Protein AF-A0A925SFW2-F1 (afdb_monomer)

Secondary structure (DSSP, 8-state):
------SSHHHHHHHHHGGG----------B--TGGGT--HHHHHHHHHHHHHHHHTTS-SEEEEEEEETTEEEEEEEEEEEETTTTEEP-TT-----GGGHHHHHHHHHHHHHHTTS--TTS-GGGT-GGGSS-EEEEE-TT---EEEEE-SS---

pLDDT: mean 86.44, std 18.37, range [34.19, 98.5]

Structure (mmCIF, N/CA/C/O backbone):
data_AF-A0A925SFW2-F1
#
_entry.id   AF-A0A925SFW2-F1
#
loop_
_atom_site.group_PDB
_atom_site.id
_atom_site.type_symbol
_atom_site.label_atom_id
_atom_site.label_alt_id
_atom_site.label_comp_id
_atom_site.label_asym_id
_atom_site.label_entity_id
_atom_site.label_seq_id
_atom_site.pdbx_PDB_ins_code
_atom_site.Cartn_x
_atom_site.Cartn_y
_atom_site.Cartn_z
_atom_site.occupancy
_atom_site.B_iso_or_equiv
_atom_site.auth_seq_id
_atom_site.auth_comp_id
_atom_site.auth_asym_id
_atom_site.auth_atom_id
_atom_site.pdbx_PDB_model_num
ATOM 1 N N . MET A 1 1 ? -32.297 -51.656 -37.183 1.00 39.34 1 MET A N 1
ATOM 2 C CA . MET A 1 1 ? -31.061 -50.858 -37.026 1.00 39.34 1 MET A CA 1
ATOM 3 C C . MET A 1 1 ? -31.464 -49.425 -36.740 1.00 39.34 1 MET A C 1
ATOM 5 O O . MET A 1 1 ? -31.943 -48.745 -37.634 1.00 39.34 1 MET A O 1
ATOM 9 N N . ALA A 1 2 ? -31.398 -49.028 -35.470 1.00 39.69 2 ALA A N 1
ATOM 10 C CA . ALA A 1 2 ? -31.843 -47.729 -34.981 1.00 39.69 2 ALA A CA 1
ATOM 11 C C . ALA A 1 2 ? -30.629 -46.814 -34.774 1.00 39.69 2 ALA A C 1
ATOM 13 O O . ALA A 1 2 ? -29.694 -47.189 -34.070 1.00 39.69 2 ALA A O 1
ATOM 14 N N . TRP A 1 3 ? -30.648 -45.622 -35.369 1.00 34.19 3 TRP A N 1
ATOM 15 C CA . TRP A 1 3 ? -29.678 -44.564 -35.096 1.00 34.19 3 TRP A CA 1
ATOM 16 C C . TRP A 1 3 ? -30.362 -43.204 -35.230 1.00 34.19 3 TRP A C 1
ATOM 18 O O . TRP A 1 3 ? -30.678 -42.791 -36.339 1.00 34.19 3 TRP A O 1
ATOM 28 N N . SER A 1 4 ? -30.631 -42.537 -34.103 1.00 46.38 4 SER A N 1
ATOM 29 C CA . SER A 1 4 ? -30.690 -41.069 -33.982 1.00 46.38 4 SER A CA 1
ATOM 30 C C . SER A 1 4 ? -31.162 -40.681 -32.577 1.00 46.38 4 SER A C 1
ATOM 32 O O . SER A 1 4 ? -32.353 -40.718 -32.291 1.00 46.38 4 SER A O 1
ATOM 34 N N . SER A 1 5 ? -30.225 -40.321 -31.695 1.00 51.91 5 SER A N 1
ATOM 35 C CA . SER A 1 5 ? -30.432 -39.365 -30.592 1.00 51.91 5 SER A CA 1
ATOM 36 C C . SER A 1 5 ? -29.157 -39.280 -29.748 1.00 51.91 5 SER A C 1
ATOM 38 O O . SER A 1 5 ? -28.948 -40.095 -28.856 1.00 51.91 5 SER A O 1
ATOM 40 N N . SER A 1 6 ? -28.279 -38.306 -30.005 1.00 52.03 6 SER A N 1
ATOM 41 C CA . SER A 1 6 ? -27.274 -37.927 -28.989 1.00 52.03 6 SER A CA 1
ATOM 42 C C . SER A 1 6 ? -26.705 -36.509 -29.100 1.00 52.03 6 SER A C 1
ATOM 44 O O . SER A 1 6 ? -25.789 -36.164 -28.361 1.00 52.03 6 SER A O 1
ATOM 46 N N . LYS A 1 7 ? -27.243 -35.626 -29.953 1.00 49.69 7 LYS A N 1
ATOM 47 C CA . LYS A 1 7 ? -26.686 -34.262 -30.083 1.00 49.69 7 LYS A CA 1
ATOM 48 C C . LYS A 1 7 ? -27.269 -33.228 -29.110 1.00 49.69 7 LYS A C 1
ATOM 50 O O . LYS A 1 7 ? -26.782 -32.106 -29.068 1.00 49.69 7 LYS A O 1
ATOM 55 N N . LYS A 1 8 ? -28.275 -33.587 -28.299 1.00 49.62 8 LYS A N 1
ATOM 56 C CA . LYS A 1 8 ? -28.928 -32.654 -27.356 1.00 49.62 8 LYS A CA 1
ATOM 57 C C . LYS A 1 8 ? -28.316 -32.649 -25.944 1.00 49.62 8 LYS A C 1
ATOM 59 O O . LYS A 1 8 ? -28.430 -31.644 -25.254 1.00 49.62 8 LYS A O 1
ATOM 64 N N . CYS A 1 9 ? -27.602 -33.704 -25.533 1.00 46.12 9 CYS A N 1
ATOM 65 C CA . CYS A 1 9 ? -27.008 -33.781 -24.187 1.00 46.12 9 CYS A CA 1
ATOM 66 C C . CYS A 1 9 ? -25.705 -32.978 -24.031 1.00 46.12 9 CYS A C 1
ATOM 68 O O . CYS A 1 9 ? -25.398 -32.521 -22.935 1.00 46.12 9 CYS A O 1
ATOM 70 N N . SER A 1 10 ? -24.952 -32.760 -25.114 1.00 46.38 10 SER A N 1
ATOM 71 C CA . SER A 1 10 ? -23.632 -32.118 -25.020 1.00 46.38 10 SER A CA 1
ATOM 72 C C . SER A 1 10 ? -23.693 -30.593 -24.849 1.00 46.38 10 SER A C 1
ATOM 74 O O . SER A 1 10 ? -22.754 -30.003 -24.326 1.00 46.38 10 SER A O 1
ATOM 76 N N . ILE A 1 11 ? -24.794 -29.949 -25.254 1.00 52.16 11 ILE A N 1
ATOM 77 C CA . ILE A 1 11 ? -24.963 -28.485 -25.160 1.00 52.16 11 ILE A CA 1
ATOM 78 C C . ILE A 1 11 ? -25.412 -28.070 -23.748 1.00 52.16 11 ILE A C 1
ATOM 80 O O . ILE A 1 11 ? -24.993 -27.032 -23.243 1.00 52.16 11 ILE A O 1
ATOM 84 N N . ILE A 1 12 ? -26.195 -28.913 -23.067 1.00 53.50 12 ILE A N 1
ATOM 85 C CA . ILE A 1 12 ? -26.674 -28.650 -21.699 1.00 53.50 12 ILE A CA 1
ATOM 86 C C . ILE A 1 12 ? -25.521 -28.744 -20.682 1.00 53.50 12 ILE A C 1
ATOM 88 O O . ILE A 1 12 ? -25.493 -27.988 -19.713 1.00 53.50 12 ILE A O 1
ATOM 92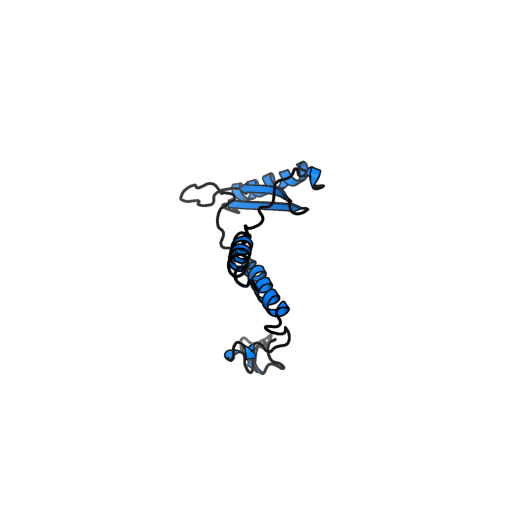 N N . LEU A 1 13 ? -24.518 -29.595 -20.935 1.00 46.53 13 LEU A N 1
ATOM 93 C CA . LEU A 1 13 ? -23.350 -29.733 -20.057 1.00 46.53 13 LEU A CA 1
ATOM 94 C C . LEU A 1 13 ? -22.398 -28.519 -20.124 1.00 46.53 13 LEU A C 1
ATOM 96 O O . LEU A 1 13 ? -21.787 -28.170 -19.119 1.00 46.53 13 LEU A O 1
ATOM 100 N N . PHE A 1 14 ? -22.321 -27.825 -21.266 1.00 50.34 14 PHE A N 1
ATOM 101 C CA . PHE A 1 14 ? -21.526 -26.593 -21.408 1.00 50.34 14 PHE A CA 1
ATOM 102 C C . PHE A 1 14 ? -22.186 -25.377 -20.733 1.00 50.34 14 PHE A C 1
ATOM 104 O O . PHE A 1 14 ? -21.494 -24.517 -20.190 1.00 50.34 14 PHE A O 1
ATOM 111 N N . LEU A 1 15 ? -23.522 -25.331 -20.702 1.00 48.84 15 LEU A N 1
ATOM 112 C CA . LEU A 1 15 ? -24.289 -24.269 -20.038 1.00 48.84 15 LEU A CA 1
ATOM 113 C C . LEU A 1 15 ? -24.212 -24.335 -18.501 1.00 48.84 15 LEU A C 1
ATOM 115 O O . LEU A 1 15 ? -24.286 -23.294 -17.852 1.00 48.84 15 LEU A O 1
ATOM 119 N N . LEU A 1 16 ? -23.990 -25.518 -17.912 1.00 46.56 16 LEU A N 1
ATOM 120 C CA . LEU A 1 16 ? -23.808 -25.660 -16.459 1.00 46.56 16 LEU A CA 1
ATOM 121 C C . LEU A 1 16 ? -22.413 -25.232 -15.964 1.00 46.56 16 LEU A C 1
ATOM 123 O O . LEU A 1 16 ? -22.279 -24.819 -14.815 1.00 46.56 16 LEU A O 1
ATOM 127 N N . ILE A 1 17 ? -21.379 -25.299 -16.810 1.00 51.28 17 ILE A N 1
ATOM 128 C CA . ILE A 1 17 ? -20.001 -24.926 -16.434 1.00 51.28 17 ILE A CA 1
ATOM 129 C C . ILE A 1 17 ? -19.809 -23.397 -16.462 1.00 51.28 17 ILE A C 1
ATOM 131 O O . ILE A 1 17 ? -19.026 -22.859 -15.681 1.00 51.28 17 ILE A O 1
ATOM 135 N N . GLY A 1 18 ? -20.577 -22.671 -17.284 1.00 47.28 18 GLY A N 1
ATOM 136 C CA . GLY A 1 18 ? -20.508 -21.205 -17.384 1.00 47.28 18 GLY A CA 1
ATOM 137 C C . GLY A 1 18 ? -21.071 -20.427 -16.182 1.00 47.28 18 GLY A C 1
ATOM 138 O O . GLY A 1 18 ? -20.807 -19.234 -16.056 1.00 47.28 18 GLY A O 1
ATOM 139 N N . LEU A 1 19 ? -21.818 -21.077 -15.279 1.00 50.25 19 LEU A N 1
ATOM 140 C CA . LEU A 1 19 ? -22.421 -20.448 -14.090 1.00 50.25 19 LEU A CA 1
ATOM 141 C C . LEU A 1 19 ? -21.501 -20.443 -12.854 1.00 50.25 19 LEU A C 1
ATOM 143 O O . LEU A 1 19 ? -21.861 -19.882 -11.822 1.00 50.25 19 LEU A O 1
ATOM 147 N N . LEU A 1 20 ? -20.298 -21.018 -12.952 1.00 49.97 20 LEU A N 1
ATOM 148 C CA . LEU A 1 20 ? -19.276 -20.992 -11.897 1.00 49.97 20 LEU A CA 1
ATOM 149 C C . LEU A 1 20 ? -18.174 -19.962 -12.172 1.00 49.97 20 LEU A C 1
ATOM 151 O O . LEU A 1 20 ? -17.050 -20.113 -11.693 1.00 49.97 20 LEU A O 1
ATOM 155 N N . ASN A 1 21 ? -18.488 -18.874 -12.881 1.00 47.38 21 ASN A N 1
ATOM 156 C CA . ASN A 1 21 ? -17.679 -17.664 -12.792 1.00 47.38 21 ASN A CA 1
ATOM 157 C C . ASN A 1 21 ? -17.848 -17.085 -11.384 1.00 47.38 21 ASN A C 1
ATOM 159 O O . ASN A 1 21 ? -18.644 -16.179 -11.137 1.00 47.38 21 ASN A O 1
ATOM 163 N N . LYS A 1 22 ? -17.072 -17.624 -10.440 1.00 44.19 22 LYS A N 1
ATOM 164 C CA . LYS A 1 22 ? -16.671 -16.877 -9.257 1.00 44.19 22 LYS A CA 1
ATOM 165 C C . LYS A 1 22 ? -15.878 -15.694 -9.788 1.00 44.19 22 LYS A C 1
ATOM 167 O O . LYS A 1 22 ? -14.665 -15.783 -9.964 1.00 44.19 22 LYS A O 1
ATOM 172 N N . ASN A 1 23 ? -16.574 -14.597 -10.081 1.00 46.75 23 ASN A N 1
ATOM 173 C CA . ASN A 1 23 ? -15.930 -13.297 -10.106 1.00 46.75 23 ASN A CA 1
ATOM 174 C C . ASN A 1 23 ? -15.061 -13.248 -8.847 1.00 46.75 23 ASN A C 1
ATOM 176 O O . ASN A 1 23 ? -15.564 -13.625 -7.781 1.00 46.75 23 ASN A O 1
ATOM 180 N N . PRO A 1 24 ? -13.779 -12.874 -8.943 1.00 49.09 24 PRO A N 1
ATOM 181 C CA . PRO A 1 24 ? -12.964 -12.686 -7.763 1.00 49.09 24 PRO A CA 1
ATOM 182 C C . PRO A 1 24 ? -13.563 -11.502 -7.004 1.00 49.09 24 PRO A C 1
ATOM 184 O O . PRO A 1 24 ? -13.189 -10.350 -7.197 1.00 49.09 24 PRO A O 1
ATOM 187 N N . THR A 1 25 ? -14.562 -11.773 -6.169 1.00 55.38 25 THR A N 1
ATOM 188 C CA . THR A 1 25 ? -14.974 -10.866 -5.117 1.00 55.38 25 THR A CA 1
ATOM 189 C C . THR A 1 25 ? -13.751 -10.723 -4.241 1.00 55.38 25 THR A C 1
ATOM 191 O O . THR A 1 25 ? -13.238 -11.729 -3.740 1.00 55.38 25 THR A O 1
ATOM 194 N N . ALA A 1 26 ? -13.245 -9.497 -4.116 1.00 59.00 26 ALA A N 1
ATOM 195 C CA . ALA A 1 26 ? -12.184 -9.193 -3.176 1.00 59.00 26 ALA A CA 1
ATOM 196 C C . ALA A 1 26 ? -12.553 -9.830 -1.830 1.00 59.00 26 ALA A C 1
ATOM 198 O O . ALA A 1 26 ? -13.649 -9.604 -1.318 1.00 59.00 26 ALA A O 1
ATOM 199 N N . GLN A 1 27 ? -11.684 -10.703 -1.315 1.00 62.97 27 GLN A N 1
ATOM 200 C CA . GLN A 1 27 ? -11.945 -11.415 -0.072 1.00 62.97 27 GLN A CA 1
ATOM 201 C C . GLN A 1 27 ? -12.004 -10.385 1.057 1.00 62.97 27 GLN A C 1
ATOM 203 O O . GLN A 1 27 ? -10.968 -9.912 1.526 1.00 62.97 27 GLN A O 1
ATOM 208 N N . GLU A 1 28 ? -13.210 -10.025 1.489 1.00 79.56 28 GLU A N 1
ATOM 209 C CA . GLU A 1 28 ? -13.371 -9.151 2.640 1.00 79.56 28 GLU A CA 1
ATOM 210 C C . GLU A 1 28 ? -12.862 -9.889 3.883 1.00 79.56 28 GLU A C 1
ATOM 212 O O . GLU A 1 28 ? -13.245 -11.030 4.175 1.00 79.56 28 GLU A O 1
ATOM 217 N N . LEU A 1 29 ? -11.933 -9.257 4.598 1.00 87.06 29 LEU A N 1
ATOM 218 C CA . LEU A 1 29 ? -11.369 -9.833 5.808 1.00 87.06 29 LEU A CA 1
ATOM 219 C C . LEU A 1 29 ? -12.420 -9.770 6.918 1.00 87.06 29 LEU A C 1
ATOM 221 O O . LEU A 1 29 ? -12.776 -8.695 7.399 1.00 87.06 29 LEU A O 1
ATOM 225 N N . GLN A 1 30 ? -12.885 -10.934 7.366 1.00 92.06 30 GLN A N 1
ATOM 226 C CA . GLN A 1 30 ? -13.843 -11.006 8.466 1.00 92.06 30 GLN A CA 1
ATOM 227 C C . GLN A 1 30 ? -13.230 -10.447 9.755 1.00 92.06 30 GLN A C 1
ATOM 229 O O . GLN A 1 30 ? -12.064 -10.706 10.075 1.00 92.06 30 GLN A O 1
ATOM 234 N N . ARG A 1 31 ? -14.022 -9.695 10.523 1.00 94.31 31 ARG A N 1
ATOM 235 C CA . ARG A 1 31 ? -13.619 -9.225 11.854 1.00 94.31 31 ARG A CA 1
ATOM 236 C C . ARG A 1 31 ? -13.606 -10.380 12.848 1.00 94.31 31 ARG A C 1
ATOM 238 O O . ARG A 1 31 ? -14.488 -11.233 12.837 1.00 94.31 31 ARG A O 1
ATOM 245 N N . ALA A 1 32 ? -12.623 -10.378 13.737 1.00 95.31 32 ALA A N 1
ATOM 246 C CA . ALA A 1 32 ? -12.540 -11.309 14.853 1.00 95.31 32 ALA A CA 1
ATOM 247 C C . ALA A 1 32 ? -12.070 -10.582 16.115 1.00 95.31 32 ALA A C 1
ATOM 249 O O . ALA A 1 32 ? -11.437 -9.527 16.049 1.00 95.31 32 ALA A O 1
ATOM 250 N N . SER A 1 33 ? -12.369 -11.151 17.285 1.00 96.06 33 SER A N 1
ATOM 251 C CA . SER A 1 33 ? -11.893 -10.569 18.538 1.00 96.06 33 SER A CA 1
ATOM 252 C C . SER A 1 33 ? -10.360 -10.631 18.591 1.00 96.06 33 SER A C 1
ATOM 254 O O . SER A 1 33 ? -9.786 -11.663 18.222 1.00 96.06 33 SER A O 1
ATOM 256 N N . PRO A 1 34 ? -9.672 -9.589 19.095 1.00 96.88 34 PRO A N 1
ATOM 257 C CA . PRO A 1 34 ? -8.219 -9.617 19.242 1.00 96.88 34 PRO A CA 1
ATOM 258 C C . PRO A 1 34 ? -7.712 -10.861 19.976 1.00 96.88 34 PRO A C 1
ATOM 260 O O . PRO A 1 34 ? -6.761 -11.496 19.527 1.00 96.88 34 PRO A O 1
ATOM 263 N N . ALA A 1 35 ? -8.393 -11.255 21.059 1.00 97.12 35 ALA A N 1
ATOM 264 C CA . ALA A 1 35 ? -8.013 -12.406 21.872 1.00 97.12 35 ALA A CA 1
ATOM 265 C C . ALA A 1 35 ? -8.018 -13.717 21.067 1.00 97.12 35 ALA A C 1
ATOM 267 O O . ALA A 1 35 ? -7.067 -14.488 21.164 1.00 97.12 35 ALA A O 1
ATOM 268 N N . SER A 1 36 ? -9.020 -13.929 20.203 1.00 97.12 36 SER A N 1
ATOM 269 C CA . SER A 1 36 ? -9.087 -15.111 19.323 1.00 97.12 36 SER A CA 1
ATOM 270 C C . SER A 1 36 ? -7.957 -15.177 18.289 1.00 97.12 36 SER A C 1
ATOM 272 O O . SER A 1 36 ? -7.704 -16.227 17.704 1.00 97.12 36 SER A O 1
ATOM 274 N N . LEU A 1 37 ? -7.277 -14.053 18.056 1.00 97.06 37 LEU A N 1
ATOM 275 C CA . LEU A 1 37 ? -6.120 -13.936 17.175 1.00 97.06 37 LEU A CA 1
ATOM 276 C C . LEU A 1 37 ? -4.812 -13.843 17.965 1.00 97.06 37 LEU A C 1
ATOM 278 O O . LEU A 1 37 ? -3.789 -13.478 17.394 1.00 97.06 37 LEU A O 1
ATOM 282 N N . GLY A 1 38 ? -4.822 -14.113 19.273 1.00 97.25 38 GLY A N 1
ATOM 283 C CA . GLY A 1 38 ? -3.642 -14.007 20.132 1.00 97.25 38 GLY A CA 1
ATOM 284 C C . GLY A 1 38 ? -3.115 -12.575 20.276 1.00 97.25 38 GLY A C 1
ATOM 285 O O . GLY A 1 38 ? -1.905 -12.378 20.384 1.00 97.25 38 GLY A O 1
ATOM 286 N N . LEU A 1 39 ? -3.996 -11.573 20.210 1.00 97.75 39 LEU A N 1
ATOM 287 C CA . LEU A 1 39 ? -3.678 -10.154 20.371 1.00 97.75 39 LEU A CA 1
ATOM 288 C C . LEU A 1 39 ? -4.379 -9.582 21.611 1.00 97.75 39 LEU A C 1
ATOM 290 O O . LEU A 1 39 ? -5.530 -9.893 21.910 1.00 97.75 39 LEU A O 1
ATOM 294 N N . SER A 1 40 ? -3.696 -8.696 22.336 1.00 97.94 40 SER A N 1
ATOM 295 C CA . SER A 1 40 ? -4.270 -8.021 23.505 1.00 97.94 40 SER A CA 1
ATOM 296 C C . SER A 1 40 ? -5.122 -6.825 23.081 1.00 97.94 40 SER A C 1
ATOM 298 O O . SER A 1 40 ? -4.590 -5.832 22.580 1.00 97.94 40 SER A O 1
ATOM 300 N N . ALA A 1 41 ? -6.428 -6.873 23.360 1.00 95.88 41 ALA A N 1
ATOM 301 C CA . ALA A 1 41 ? -7.337 -5.749 23.116 1.00 95.88 41 ALA A CA 1
ATOM 302 C C . ALA A 1 41 ? -6.877 -4.463 23.831 1.00 95.88 41 ALA A C 1
ATOM 304 O O . ALA A 1 41 ? -6.854 -3.396 23.226 1.00 95.88 41 ALA A O 1
ATOM 305 N N . LYS A 1 42 ? -6.395 -4.582 25.080 1.00 96.88 42 LYS A N 1
ATOM 306 C CA . LYS A 1 42 ? -5.843 -3.463 25.869 1.00 96.88 42 LYS A CA 1
ATOM 307 C C . LYS A 1 42 ? -4.604 -2.826 25.230 1.00 96.88 42 LYS A C 1
ATOM 309 O O . LYS A 1 42 ? -4.332 -1.650 25.443 1.00 96.88 42 LYS A O 1
ATOM 314 N N . ARG A 1 43 ? -3.795 -3.591 24.489 1.00 96.69 43 ARG A N 1
ATOM 315 C CA . ARG A 1 43 ? -2.647 -3.022 23.764 1.00 96.69 43 ARG A CA 1
ATOM 316 C C . ARG A 1 43 ? -3.088 -2.364 22.465 1.00 96.69 43 ARG A C 1
ATOM 318 O O . ARG A 1 43 ? -2.585 -1.291 22.162 1.00 96.69 43 ARG A O 1
ATOM 325 N N . LEU A 1 44 ? -4.034 -2.966 21.744 1.00 97.00 44 LEU A N 1
ATOM 326 C CA . LEU A 1 44 ? -4.587 -2.377 20.521 1.00 97.00 44 LEU A CA 1
ATOM 327 C C . LEU A 1 44 ? -5.301 -1.049 20.792 1.00 97.00 44 LEU A C 1
ATOM 329 O O . LEU A 1 44 ? -5.163 -0.131 19.996 1.00 97.00 44 LEU A O 1
ATOM 333 N N . SER A 1 45 ? -5.971 -0.888 21.938 1.00 95.69 45 SER A N 1
ATOM 334 C CA . SER A 1 45 ? -6.609 0.388 22.296 1.00 95.69 45 SER A CA 1
ATOM 335 C C . SER A 1 45 ? -5.621 1.548 22.470 1.00 95.69 45 SER A C 1
ATOM 337 O O . SER A 1 45 ? -6.029 2.699 2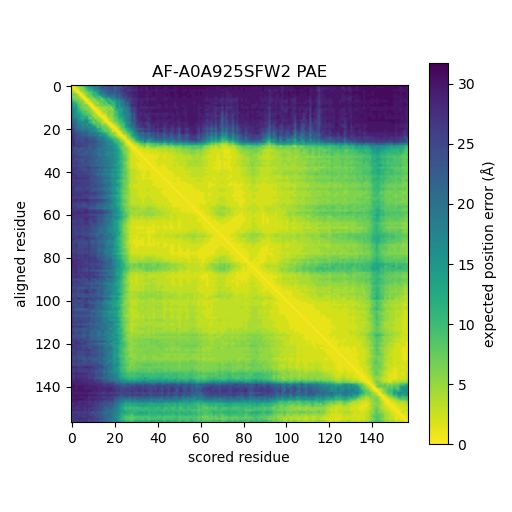2.400 1.00 95.69 45 SER A O 1
ATOM 339 N N . ARG A 1 46 ? -4.318 1.282 22.653 1.00 97.62 46 ARG A N 1
ATOM 340 C CA . ARG A 1 46 ? -3.293 2.342 22.675 1.00 97.62 46 ARG A CA 1
ATOM 341 C C . ARG A 1 46 ? -3.136 3.021 21.314 1.00 97.62 46 ARG A C 1
ATOM 343 O O . ARG A 1 46 ? -2.714 4.169 21.268 1.00 97.62 46 ARG A O 1
ATOM 350 N N . ILE A 1 47 ? -3.481 2.327 20.224 1.00 97.75 47 ILE A N 1
ATOM 351 C CA . ILE A 1 47 ? -3.501 2.913 18.878 1.00 97.75 47 ILE A CA 1
ATOM 352 C C . ILE A 1 47 ? -4.511 4.062 18.847 1.00 97.75 47 ILE A C 1
ATOM 354 O O . ILE A 1 47 ? -4.185 5.122 18.331 1.00 97.75 47 ILE A O 1
ATOM 358 N N . ASP A 1 48 ? -5.683 3.890 19.471 1.00 97.56 48 ASP A N 1
ATOM 359 C CA . ASP A 1 48 ? -6.709 4.937 19.537 1.00 97.56 48 ASP A CA 1
ATOM 360 C C . ASP A 1 48 ? -6.150 6.212 2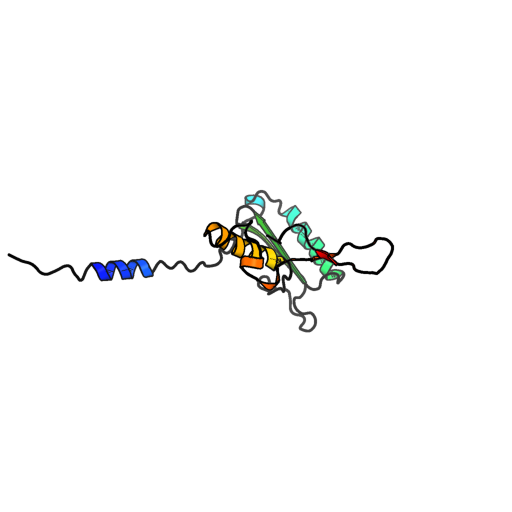0.173 1.00 97.56 48 ASP A C 1
ATOM 362 O O . ASP A 1 48 ? -6.331 7.297 19.630 1.00 97.56 48 ASP A O 1
ATOM 366 N N . THR A 1 49 ? -5.441 6.081 21.299 1.00 97.25 49 THR A N 1
ATOM 367 C CA . THR A 1 49 ? -4.817 7.213 21.996 1.00 97.25 49 THR A CA 1
ATOM 368 C C . THR A 1 49 ? -3.857 7.961 21.077 1.00 97.25 49 THR A C 1
ATOM 370 O O . THR A 1 49 ? -4.035 9.153 20.853 1.00 97.25 49 THR A O 1
ATOM 373 N N . VAL A 1 50 ? -2.900 7.254 20.472 1.00 97.50 50 VAL A N 1
ATOM 374 C CA . VAL A 1 50 ? -1.869 7.878 19.628 1.00 97.50 50 VAL A CA 1
ATOM 375 C C . VAL A 1 50 ? -2.473 8.510 18.370 1.00 97.50 50 VAL A C 1
ATOM 377 O O . VAL A 1 50 ? -2.088 9.609 17.979 1.00 97.50 50 VAL A O 1
ATOM 380 N N . MET A 1 51 ? -3.439 7.850 17.724 1.00 97.81 51 MET A N 1
ATOM 381 C CA . MET A 1 51 ? -4.079 8.401 16.525 1.00 97.81 51 MET A CA 1
ATOM 382 C C . MET A 1 51 ? -4.921 9.636 16.847 1.00 97.81 51 MET A C 1
ATOM 384 O O . MET A 1 51 ? -4.862 10.619 16.109 1.00 97.81 51 MET A O 1
ATOM 388 N N . ASN A 1 52 ? -5.655 9.624 17.963 1.00 96.88 52 ASN A N 1
ATOM 389 C CA . ASN A 1 52 ? -6.392 10.800 18.419 1.00 96.88 52 ASN A CA 1
ATOM 390 C C . ASN A 1 52 ? -5.450 11.953 18.785 1.00 96.88 52 ASN A C 1
ATOM 392 O O . ASN A 1 52 ? -5.758 13.094 18.462 1.00 96.88 52 ASN A O 1
ATOM 396 N N . GLU A 1 53 ? -4.288 11.680 19.385 1.00 97.81 53 GLU A N 1
ATOM 397 C CA . GLU A 1 53 ? -3.267 12.702 19.650 1.00 97.81 53 GLU A CA 1
ATOM 398 C C . GLU A 1 53 ? -2.701 13.311 18.361 1.00 97.81 53 GLU A C 1
ATOM 400 O O . GLU A 1 53 ? -2.477 14.519 18.304 1.00 97.81 53 GLU A O 1
ATOM 405 N N . TYR A 1 54 ? -2.479 12.519 17.308 1.00 97.62 54 TYR A N 1
ATOM 406 C CA . TYR A 1 54 ? -2.049 13.059 16.013 1.00 97.62 54 TYR A CA 1
ATOM 407 C C . TYR A 1 54 ? -3.095 13.985 15.388 1.00 97.62 54 TYR A C 1
ATOM 409 O O . TYR A 1 54 ? -2.718 15.012 14.824 1.00 97.62 54 TYR A O 1
ATOM 417 N N . VAL A 1 55 ? -4.380 13.642 15.511 1.00 97.00 55 VAL A N 1
ATOM 418 C CA . VAL A 1 55 ? -5.483 14.495 15.041 1.00 97.00 55 VAL A CA 1
ATOM 419 C C . VAL A 1 55 ? -5.598 15.757 15.895 1.00 97.00 55 VAL A C 1
ATOM 421 O O . VAL A 1 55 ? -5.662 16.854 15.352 1.00 97.00 55 VAL A O 1
ATOM 424 N N . ALA A 1 56 ? -5.578 15.621 17.223 1.00 96.81 56 ALA A N 1
ATOM 425 C CA . ALA A 1 56 ? -5.718 16.740 18.155 1.00 96.81 56 ALA A CA 1
ATOM 426 C C . ALA A 1 56 ? -4.573 17.756 18.042 1.00 96.81 56 ALA A C 1
ATOM 428 O O . ALA A 1 56 ? -4.797 18.948 18.206 1.00 96.81 56 ALA A O 1
ATOM 429 N N . ASN A 1 57 ? -3.359 17.292 17.734 1.00 97.25 57 ASN A N 1
ATOM 430 C CA . ASN A 1 57 ? -2.192 18.148 17.510 1.00 97.25 57 ASN A CA 1
ATOM 431 C C . ASN A 1 57 ? -2.036 18.590 16.043 1.00 97.25 57 ASN A C 1
ATOM 433 O O . ASN A 1 57 ? -0.945 19.012 15.663 1.00 97.25 57 ASN A O 1
ATOM 437 N N . GLU A 1 58 ? -3.063 18.402 15.206 1.00 94.75 58 GLU A N 1
ATOM 438 C CA . GLU A 1 58 ? -3.095 18.794 13.785 1.00 94.75 58 GLU A CA 1
ATOM 439 C C . GLU A 1 58 ? -1.947 18.226 12.929 1.00 94.75 58 GLU A C 1
ATOM 441 O O . GLU A 1 58 ? -1.674 18.682 11.820 1.00 94.75 58 GLU A O 1
ATOM 446 N N . LYS A 1 59 ? -1.282 17.170 13.409 1.00 96.56 59 LYS A N 1
ATOM 447 C CA . LYS A 1 59 ? -0.202 16.490 12.678 1.00 96.56 59 LYS A CA 1
ATOM 448 C C . LYS A 1 59 ? -0.741 15.671 11.510 1.00 96.56 59 LYS A C 1
ATOM 450 O O . LYS A 1 59 ? -0.015 15.425 10.552 1.00 96.56 59 LYS A O 1
ATOM 455 N N . MET A 1 60 ? -1.987 15.216 11.619 1.00 95.06 60 MET A N 1
ATOM 456 C CA . MET A 1 60 ? -2.709 14.469 10.594 1.00 95.06 60 MET A CA 1
ATOM 457 C C . MET A 1 60 ? -4.182 14.872 10.618 1.00 95.06 60 MET A C 1
ATOM 459 O O . MET A 1 60 ? -4.806 14.875 11.673 1.00 95.06 60 MET A O 1
ATOM 463 N N . GLN A 1 61 ? -4.758 15.162 9.454 1.00 94.94 61 GLN A N 1
ATOM 464 C CA . GLN A 1 61 ? -6.152 15.612 9.348 1.00 94.94 61 GLN A CA 1
ATOM 465 C C . GLN A 1 61 ? -7.143 14.455 9.530 1.00 94.94 61 GLN A C 1
ATOM 467 O O . GLN A 1 61 ? -8.166 14.591 10.200 1.00 94.94 61 GLN A O 1
ATOM 472 N N . GLY A 1 62 ? -6.800 13.286 8.990 1.00 95.88 62 GLY A N 1
ATOM 473 C CA . GLY A 1 62 ? -7.535 12.049 9.187 1.00 95.88 62 GLY A CA 1
ATOM 474 C C . GLY A 1 62 ? -6.729 10.837 8.747 1.00 95.88 62 GLY A C 1
ATOM 475 O O . GLY A 1 62 ? -5.795 10.942 7.952 1.00 95.88 62 GLY A O 1
ATOM 476 N N . MET A 1 63 ? -7.061 9.681 9.314 1.00 96.56 63 MET A N 1
ATOM 477 C CA . MET A 1 63 ? -6.292 8.447 9.159 1.00 96.56 63 MET A CA 1
ATOM 478 C C . MET A 1 63 ? -7.183 7.214 9.273 1.00 96.56 63 MET A C 1
ATOM 480 O O . MET A 1 63 ? -8.235 7.237 9.913 1.00 96.56 63 MET A O 1
ATOM 484 N N . LEU A 1 64 ? -6.697 6.105 8.723 1.00 96.56 64 LEU A N 1
ATOM 485 C CA . LEU A 1 64 ? -7.243 4.769 8.923 1.00 96.56 64 LEU A CA 1
ATOM 486 C C . LEU A 1 64 ? -6.153 3.860 9.455 1.00 96.56 64 LEU A C 1
ATOM 488 O O . LEU A 1 64 ? -5.051 3.827 8.913 1.00 96.56 64 LEU A O 1
ATOM 492 N N . MET A 1 65 ? -6.480 3.092 10.488 1.00 96.69 65 MET A N 1
ATOM 493 C CA . MET A 1 65 ? -5.568 2.114 11.065 1.00 96.69 65 MET A CA 1
ATOM 494 C C . MET A 1 65 ? -6.203 0.734 11.038 1.00 96.69 65 MET A C 1
ATOM 496 O O . MET A 1 65 ? -7.309 0.540 11.544 1.00 96.69 65 MET A O 1
ATOM 500 N N . LEU A 1 66 ? -5.478 -0.225 10.466 1.00 96.12 66 LEU A N 1
ATOM 501 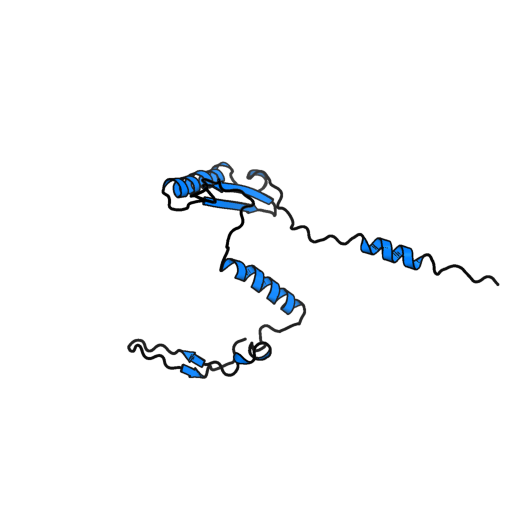C CA . LEU A 1 66 ? -5.903 -1.609 10.299 1.00 96.12 66 LEU A CA 1
ATOM 502 C C . LEU A 1 66 ? -4.835 -2.553 10.854 1.00 96.12 66 LEU A C 1
ATOM 504 O O . LEU A 1 66 ? -3.650 -2.404 10.569 1.00 96.12 66 LEU A O 1
ATOM 508 N N . VAL A 1 67 ? -5.266 -3.556 11.619 1.00 97.00 67 VAL A N 1
ATOM 509 C CA . VAL A 1 67 ? -4.433 -4.686 12.045 1.00 97.00 67 VAL A CA 1
ATOM 510 C C . VAL A 1 67 ? -5.163 -5.972 11.687 1.00 97.00 67 VAL A C 1
ATOM 512 O O . VAL A 1 67 ? -6.253 -6.244 12.197 1.00 97.00 67 VAL A O 1
ATOM 515 N N . ALA A 1 68 ? -4.543 -6.778 10.832 1.00 96.25 68 ALA A N 1
ATOM 516 C CA . ALA A 1 68 ? -5.019 -8.102 10.463 1.00 96.25 68 ALA A CA 1
ATOM 517 C C . ALA A 1 68 ? -4.046 -9.176 10.954 1.00 96.25 68 ALA A C 1
ATOM 519 O O . ALA A 1 68 ? -2.829 -8.991 10.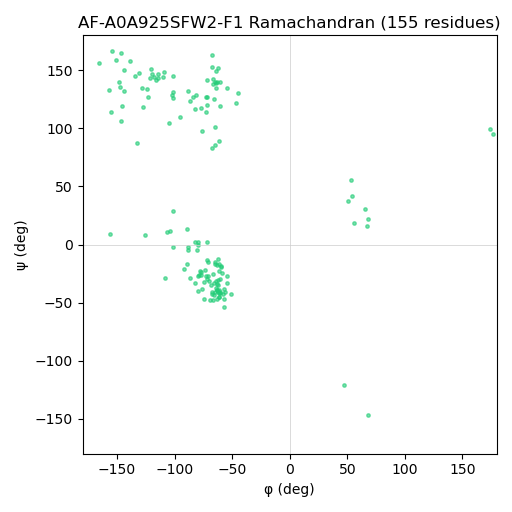923 1.00 96.25 68 ALA A O 1
ATOM 520 N N . ARG A 1 69 ? -4.580 -10.318 11.392 1.00 96.12 69 ARG A N 1
ATOM 521 C CA . ARG A 1 69 ? -3.788 -11.504 11.739 1.00 96.12 69 ARG A CA 1
ATOM 522 C C . ARG A 1 69 ? -4.596 -12.761 11.439 1.00 96.12 69 ARG A C 1
ATOM 524 O O . ARG A 1 69 ? -5.796 -12.794 11.686 1.00 96.12 69 ARG A O 1
ATOM 531 N N . HIS A 1 70 ? -3.939 -13.790 10.900 1.00 95.06 70 HIS A N 1
ATOM 532 C CA . HIS A 1 70 ? -4.584 -15.046 10.487 1.00 95.06 70 HIS A CA 1
ATOM 533 C C . HIS A 1 70 ? -5.763 -14.828 9.519 1.00 95.06 70 HIS A C 1
ATOM 535 O O . HIS A 1 70 ? -6.823 -15.424 9.681 1.00 95.06 70 HIS A O 1
ATOM 541 N N . GLY A 1 71 ? -5.597 -13.921 8.547 1.00 94.19 71 GLY A N 1
ATOM 542 C CA . GLY A 1 71 ? -6.628 -13.624 7.543 1.00 94.19 71 GLY A CA 1
ATOM 543 C C . GLY A 1 71 ? -7.891 -12.951 8.095 1.00 94.19 71 GLY A C 1
ATOM 544 O O . GLY A 1 71 ? -8.915 -12.942 7.420 1.00 94.19 71 GLY A O 1
ATOM 545 N N . ARG A 1 72 ? -7.848 -12.403 9.317 1.00 95.50 72 ARG A N 1
ATOM 546 C CA . ARG A 1 72 ? -8.987 -11.741 9.966 1.00 95.50 72 ARG A CA 1
ATOM 547 C C . ARG A 1 72 ? -8.593 -10.381 10.529 1.00 95.50 72 ARG A C 1
ATOM 549 O O . ARG A 1 72 ? -7.455 -10.191 10.964 1.00 95.50 72 ARG A O 1
ATOM 556 N N . LEU A 1 73 ? -9.531 -9.437 10.532 1.00 95.69 73 LEU A N 1
ATOM 557 C CA . LEU A 1 73 ? -9.333 -8.102 11.100 1.00 95.69 73 LEU A CA 1
ATOM 558 C C . LEU A 1 73 ? -9.432 -8.169 12.624 1.00 95.69 73 LEU A C 1
ATOM 560 O O . LEU A 1 73 ? -10.489 -8.487 13.165 1.00 95.69 73 LEU A O 1
ATOM 564 N N . ALA A 1 74 ? -8.343 -7.830 13.307 1.00 97.12 74 ALA A N 1
ATOM 565 C CA . ALA A 1 74 ? -8.315 -7.663 14.758 1.00 97.12 74 ALA A CA 1
ATOM 566 C C . ALA A 1 74 ? -8.719 -6.244 15.179 1.00 97.12 74 ALA A C 1
ATOM 568 O O . ALA A 1 74 ? -9.204 -6.025 16.287 1.00 97.12 74 ALA A O 1
ATOM 569 N N . TYR A 1 75 ? -8.456 -5.270 14.310 1.00 96.94 75 TYR A N 1
ATOM 570 C CA . TYR A 1 75 ? -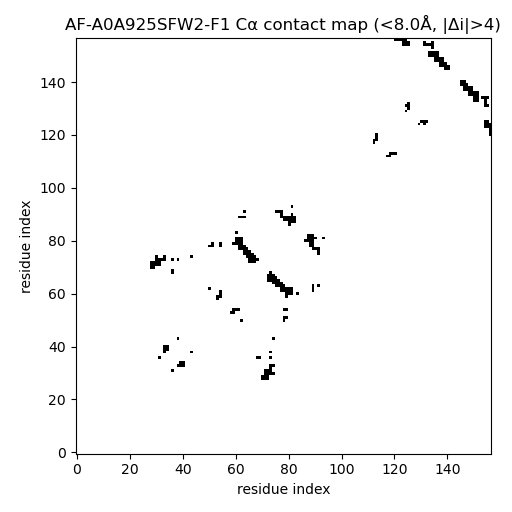8.659 -3.853 14.567 1.00 96.94 75 TYR A CA 1
ATOM 571 C C . TYR A 1 75 ? -8.798 -3.119 13.235 1.00 96.94 75 TYR A C 1
ATOM 573 O O . TYR A 1 75 ? -7.991 -3.336 12.333 1.00 96.94 75 TYR A O 1
ATOM 581 N N . PHE A 1 76 ? -9.806 -2.259 13.107 1.00 96.31 76 PHE A N 1
ATOM 582 C CA . PHE A 1 76 ? -9.963 -1.383 11.952 1.00 96.31 76 PHE A CA 1
ATOM 583 C C . PHE A 1 76 ? -10.780 -0.152 12.347 1.00 96.31 76 PHE A C 1
ATOM 585 O O . PHE A 1 76 ? -11.947 -0.297 12.716 1.00 96.31 76 PHE A O 1
ATOM 592 N N . LYS A 1 77 ? -10.164 1.034 12.329 1.00 97.06 77 LYS A N 1
ATOM 593 C CA . LYS A 1 77 ? -10.805 2.287 12.756 1.00 97.06 77 LYS A CA 1
ATOM 594 C C . LYS A 1 77 ? -10.371 3.477 11.906 1.00 97.06 77 LYS A C 1
ATOM 596 O O . LYS A 1 77 ? -9.242 3.519 11.418 1.00 97.06 77 LYS A O 1
ATOM 601 N N . ALA A 1 78 ? -11.286 4.434 11.788 1.00 97.75 78 ALA A N 1
ATOM 602 C CA . ALA A 1 78 ? -11.095 5.743 11.181 1.00 97.75 78 ALA A CA 1
ATOM 603 C C . ALA A 1 78 ? -10.903 6.814 12.267 1.00 97.75 78 ALA A C 1
ATOM 605 O O . ALA A 1 78 ? -11.528 6.741 13.325 1.00 97.75 78 ALA A O 1
ATOM 606 N N . PHE A 1 79 ? -10.063 7.806 11.984 1.00 98.06 79 PHE A N 1
ATOM 607 C CA . PHE A 1 79 ? -9.741 8.924 12.870 1.00 98.06 79 PHE A CA 1
ATOM 608 C C . PHE A 1 79 ? -9.780 10.238 12.096 1.00 98.06 79 PHE A C 1
ATOM 610 O O . PHE A 1 79 ? -9.370 10.280 10.936 1.00 98.06 79 PHE A O 1
ATOM 617 N N . GLY A 1 80 ? -10.220 11.315 12.746 1.00 97.19 80 GLY A N 1
ATOM 618 C CA . GLY A 1 80 ? -10.222 12.660 12.167 1.00 97.19 80 GLY A CA 1
ATOM 619 C C . GLY A 1 80 ? -11.209 12.840 11.010 1.00 97.19 80 GLY A C 1
ATOM 620 O O . GLY A 1 80 ? -12.301 12.264 11.003 1.00 97.19 80 GLY A O 1
ATOM 621 N N . LYS A 1 81 ? -10.833 13.678 10.045 1.00 97.19 81 LYS A N 1
ATOM 622 C CA . LYS A 1 81 ? -11.665 14.121 8.921 1.00 97.19 81 LYS A CA 1
ATOM 623 C C . LYS A 1 81 ? -11.016 13.754 7.591 1.00 97.19 81 LYS A C 1
ATOM 625 O O . LYS A 1 81 ? -9.797 13.809 7.458 1.00 97.19 81 LYS A O 1
ATOM 630 N N . MET A 1 82 ? -11.832 13.379 6.611 1.00 95.81 82 MET A N 1
ATOM 631 C CA . MET A 1 82 ? -11.370 13.163 5.232 1.00 95.81 82 MET A CA 1
ATOM 632 C C . MET A 1 82 ? -11.421 14.435 4.384 1.00 95.81 82 MET A C 1
ATOM 634 O O . MET A 1 82 ? -10.803 14.483 3.327 1.00 95.81 82 MET A O 1
ATOM 638 N N . ASP A 1 83 ? -12.159 15.442 4.848 1.00 94.50 83 ASP A N 1
ATOM 639 C CA . ASP A 1 83 ? -12.265 16.758 4.231 1.00 94.50 83 ASP A CA 1
ATOM 640 C C . ASP A 1 83 ? -12.411 17.795 5.351 1.00 94.50 83 ASP A C 1
ATOM 642 O O . ASP A 1 83 ? -13.331 17.701 6.173 1.00 94.50 83 ASP A O 1
ATOM 646 N N . ILE A 1 84 ? -11.467 18.733 5.436 1.00 91.12 84 ILE A N 1
ATOM 647 C CA . ILE A 1 84 ? -11.483 19.777 6.464 1.00 91.12 84 ILE A CA 1
ATOM 648 C C . ILE A 1 84 ? -12.546 20.821 6.153 1.00 91.12 84 ILE A C 1
ATOM 650 O O . ILE A 1 84 ? -13.318 21.166 7.050 1.00 91.12 84 ILE A O 1
ATOM 654 N N . ASP A 1 85 ? -12.597 21.287 4.908 1.00 93.94 85 ASP A N 1
ATOM 655 C CA . ASP A 1 85 ? -13.438 22.405 4.488 1.00 93.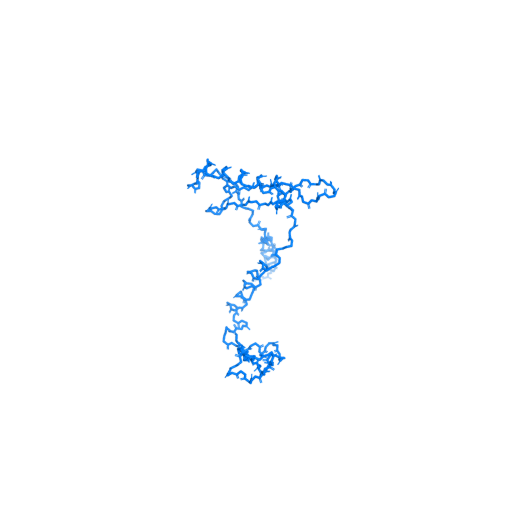94 85 ASP A CA 1
ATOM 656 C C . ASP A 1 85 ? -14.915 22.017 4.571 1.00 93.94 85 ASP A C 1
ATOM 658 O O . ASP A 1 85 ? -15.740 22.756 5.110 1.00 93.94 85 ASP A O 1
ATOM 662 N N . ALA A 1 86 ? -15.239 20.798 4.133 1.00 95.12 86 ALA A N 1
ATOM 663 C CA . ALA A 1 86 ? -16.578 20.231 4.266 1.00 95.12 86 ALA A CA 1
ATOM 664 C C . ALA A 1 86 ? -16.864 19.660 5.667 1.00 95.12 86 ALA A C 1
ATOM 666 O O . ALA A 1 86 ? -17.951 19.129 5.905 1.00 95.12 86 ALA A O 1
ATOM 667 N N . ASN A 1 87 ? -15.895 19.718 6.591 1.00 94.44 87 ASN A N 1
ATOM 668 C CA . ASN A 1 87 ? -15.974 19.132 7.929 1.00 94.44 87 ASN A CA 1
ATOM 669 C C . ASN A 1 87 ? -16.418 17.649 7.916 1.00 94.44 87 ASN A C 1
ATOM 671 O O . ASN A 1 87 ? -17.180 17.196 8.775 1.00 94.44 87 ASN A O 1
ATOM 675 N N . LYS A 1 88 ? -15.968 16.880 6.916 1.00 96.62 88 LYS A N 1
ATOM 676 C CA . LYS A 1 88 ? -16.443 15.513 6.680 1.00 96.62 88 LYS A CA 1
ATOM 677 C C . LYS A 1 88 ? -15.637 14.508 7.510 1.00 96.62 88 LYS A C 1
ATOM 679 O O . LYS A 1 88 ? -14.414 14.438 7.346 1.00 96.62 88 LYS A O 1
ATOM 684 N N . PRO A 1 89 ? -16.279 13.686 8.360 1.00 96.94 89 PRO A N 1
ATOM 685 C CA . PRO A 1 89 ? -15.571 12.696 9.165 1.00 96.94 89 PRO A CA 1
ATOM 686 C C . PRO A 1 89 ? -14.903 11.637 8.285 1.00 96.94 89 PRO A C 1
ATOM 688 O O . PRO A 1 89 ? -15.401 11.300 7.209 1.00 96.94 89 PRO A O 1
ATOM 691 N N . MET A 1 90 ? -13.779 11.102 8.758 1.00 97.62 90 MET A N 1
ATOM 692 C CA . MET A 1 90 ? -13.090 10.001 8.092 1.00 97.62 90 MET A CA 1
ATOM 693 C C . MET A 1 90 ? -13.961 8.737 8.079 1.00 97.62 90 MET A C 1
ATOM 695 O O . MET A 1 90 ? -14.593 8.401 9.081 1.00 97.62 90 MET A O 1
ATOM 699 N N . GLN A 1 91 ? -13.965 8.020 6.954 1.00 96.06 91 GLN A N 1
ATOM 700 C CA . GLN A 1 91 ? -14.738 6.788 6.757 1.00 96.06 91 GLN A CA 1
ATOM 701 C C . GLN A 1 91 ? -13.815 5.616 6.417 1.00 96.06 91 GLN A C 1
ATOM 703 O O . GLN A 1 91 ? -12.736 5.803 5.859 1.00 96.06 91 GLN A O 1
ATOM 708 N N . THR A 1 92 ? -14.221 4.397 6.771 1.00 94.25 92 THR A N 1
ATOM 709 C CA . THR A 1 92 ? -13.415 3.180 6.561 1.00 94.25 92 THR A CA 1
ATOM 710 C C . THR A 1 92 ? -13.289 2.732 5.113 1.00 94.25 92 THR A C 1
ATOM 712 O O . THR A 1 92 ? -12.415 1.933 4.798 1.00 94.25 92 THR A O 1
ATOM 715 N N . ASP A 1 93 ? -14.131 3.257 4.239 1.00 94.00 93 ASP A N 1
ATOM 716 C CA . ASP A 1 93 ? -14.154 3.039 2.794 1.00 94.00 93 ASP A CA 1
ATOM 717 C C . ASP A 1 93 ? -13.652 4.264 2.010 1.00 94.00 93 ASP A C 1
ATOM 719 O O . ASP A 1 93 ? -13.763 4.315 0.785 1.00 94.00 93 ASP A O 1
ATOM 723 N N . ALA A 1 94 ? -13.073 5.254 2.699 1.00 94.94 94 ALA A N 1
ATOM 724 C CA . ALA A 1 94 ? -12.502 6.424 2.052 1.00 94.94 94 ALA A CA 1
ATOM 725 C C . ALA A 1 94 ? -11.365 6.034 1.089 1.00 94.94 94 ALA A C 1
ATOM 727 O O . ALA A 1 94 ? -10.526 5.179 1.384 1.00 94.94 94 ALA A O 1
ATOM 728 N N . LEU A 1 95 ? -11.318 6.699 -0.068 1.00 93.56 95 LEU A N 1
ATOM 729 C CA . LEU A 1 95 ? -10.290 6.481 -1.082 1.00 93.56 95 LEU A CA 1
ATOM 730 C C . LEU A 1 95 ? -9.072 7.369 -0.823 1.00 93.56 95 LEU A C 1
ATOM 732 O O . LEU A 1 95 ? -9.198 8.579 -0.644 1.00 93.56 95 LEU A O 1
ATOM 736 N N . PHE A 1 96 ? -7.881 6.769 -0.870 1.00 94.06 96 PHE A N 1
ATOM 737 C CA . PHE A 1 96 ? -6.609 7.463 -0.673 1.00 94.06 96 PHE A CA 1
ATOM 738 C C . PHE A 1 96 ? -5.740 7.391 -1.918 1.00 94.06 96 PHE A C 1
ATOM 740 O O . PHE A 1 96 ? -5.637 6.355 -2.579 1.00 94.06 96 PHE A O 1
ATOM 747 N N . ARG A 1 97 ? -4.999 8.470 -2.178 1.00 94.50 97 ARG A N 1
ATOM 748 C CA . ARG A 1 97 ? -3.867 8.422 -3.102 1.00 94.50 97 ARG A CA 1
ATOM 749 C C . ARG A 1 97 ? -2.682 7.747 -2.413 1.00 94.50 97 ARG A C 1
ATOM 751 O O . ARG A 1 97 ? -1.927 8.394 -1.695 1.00 94.50 97 ARG A O 1
ATOM 758 N N . ILE A 1 98 ? -2.491 6.455 -2.667 1.00 95.44 98 ILE A N 1
ATOM 759 C CA . ILE A 1 98 ? -1.462 5.647 -1.985 1.00 95.44 98 ILE A CA 1
ATOM 760 C C . ILE A 1 98 ? -0.036 5.802 -2.563 1.00 95.44 98 ILE A C 1
ATOM 762 O O . ILE A 1 98 ? 0.928 5.273 -2.010 1.00 95.44 98 ILE A O 1
ATOM 766 N N . ALA A 1 99 ? 0.114 6.551 -3.662 1.00 96.94 99 ALA A N 1
ATOM 767 C CA . ALA A 1 99 ? 1.391 6.898 -4.290 1.00 96.94 99 ALA A CA 1
ATOM 768 C C . ALA A 1 99 ? 2.331 5.685 -4.464 1.00 96.94 99 ALA A C 1
ATOM 770 O O . ALA A 1 99 ? 1.983 4.713 -5.128 1.00 96.94 99 ALA A O 1
ATOM 771 N N . SER A 1 100 ? 3.533 5.721 -3.879 1.00 97.75 100 SER A N 1
ATOM 772 C CA . SER A 1 100 ? 4.530 4.654 -4.027 1.00 97.75 100 SER A CA 1
ATOM 773 C C . SER A 1 100 ? 4.070 3.280 -3.536 1.00 97.75 100 SER A C 1
ATOM 775 O O . SER A 1 100 ? 4.652 2.294 -3.981 1.00 97.75 100 SER A O 1
ATOM 777 N N . MET A 1 101 ? 3.031 3.180 -2.697 1.00 96.81 101 MET A N 1
ATOM 778 C CA . MET A 1 101 ? 2.468 1.879 -2.307 1.00 96.81 101 MET A CA 1
ATOM 779 C C . MET A 1 101 ? 1.925 1.093 -3.512 1.00 96.81 101 MET A C 1
ATOM 781 O O . MET A 1 101 ? 1.910 -0.136 -3.476 1.00 96.81 101 MET A O 1
ATOM 785 N N . THR A 1 102 ? 1.585 1.765 -4.620 1.00 97.75 102 THR A N 1
ATOM 786 C CA . THR A 1 102 ? 1.199 1.110 -5.881 1.00 97.75 102 THR A CA 1
ATOM 787 C C . THR A 1 102 ? 2.298 0.196 -6.438 1.00 97.75 102 THR A C 1
ATOM 789 O O . THR A 1 102 ? 1.983 -0.771 -7.126 1.00 97.75 102 THR A O 1
ATOM 792 N N . LYS A 1 103 ? 3.581 0.422 -6.106 1.00 97.69 103 LYS A N 1
ATOM 793 C CA . LYS A 1 103 ? 4.698 -0.411 -6.594 1.00 97.69 103 LYS A CA 1
ATOM 794 C C . LYS A 1 103 ? 4.528 -1.886 -6.240 1.00 97.69 103 LYS A C 1
ATOM 796 O O . LYS A 1 103 ? 4.815 -2.722 -7.082 1.00 97.69 103 LYS A O 1
ATOM 801 N N . ALA A 1 104 ? 4.014 -2.206 -5.050 1.00 97.19 104 ALA A N 1
ATOM 802 C CA . ALA A 1 104 ? 3.770 -3.596 -4.664 1.00 97.19 104 ALA A CA 1
ATOM 803 C C . ALA A 1 104 ? 2.760 -4.280 -5.606 1.00 97.19 104 ALA A C 1
ATOM 805 O O . ALA A 1 104 ? 2.965 -5.423 -6.005 1.00 97.19 104 ALA A O 1
ATOM 806 N N . ILE A 1 105 ? 1.713 -3.558 -6.021 1.00 97.19 105 ILE A N 1
ATOM 807 C CA . ILE A 1 105 ? 0.696 -4.052 -6.961 1.00 97.19 105 ILE A CA 1
ATOM 808 C C . ILE A 1 105 ? 1.325 -4.280 -8.341 1.00 97.19 105 ILE A C 1
ATOM 810 O O . ILE A 1 105 ? 1.161 -5.348 -8.929 1.00 97.19 105 ILE A O 1
ATOM 814 N N . THR A 1 106 ? 2.091 -3.306 -8.842 1.00 97.94 106 THR A N 1
ATOM 815 C CA . THR A 1 106 ? 2.788 -3.422 -10.132 1.00 97.94 106 THR A CA 1
ATOM 816 C C . THR A 1 106 ? 3.814 -4.558 -10.131 1.00 97.94 106 THR A C 1
ATOM 818 O O . THR A 1 106 ? 3.890 -5.306 -11.102 1.00 97.94 106 THR A O 1
ATOM 821 N N . SER A 1 107 ? 4.566 -4.736 -9.042 1.00 97.75 107 SER A N 1
ATOM 822 C CA . SER A 1 107 ? 5.516 -5.842 -8.890 1.00 97.75 107 SER A CA 1
ATOM 823 C C . SER A 1 107 ? 4.823 -7.199 -8.950 1.00 97.75 107 SER A C 1
ATOM 825 O O . SER A 1 107 ? 5.296 -8.069 -9.672 1.00 97.75 107 SER A O 1
ATOM 827 N N . VAL A 1 108 ? 3.693 -7.383 -8.255 1.00 97.94 108 VAL A N 1
ATOM 828 C CA . VAL A 1 108 ? 2.923 -8.639 -8.327 1.00 97.94 108 VAL A CA 1
ATOM 829 C C . VAL A 1 108 ? 2.435 -8.895 -9.750 1.00 97.94 108 VAL A C 1
ATOM 831 O O . VAL A 1 108 ? 2.620 -9.998 -10.252 1.00 97.94 108 VAL A O 1
ATOM 834 N N . ALA A 1 109 ? 1.899 -7.879 -10.434 1.00 98.12 109 ALA A N 1
ATOM 835 C CA . ALA A 1 109 ? 1.465 -8.019 -11.825 1.00 98.12 109 ALA A CA 1
ATOM 836 C C . ALA A 1 109 ? 2.611 -8.465 -12.753 1.00 98.12 109 ALA A C 1
ATOM 838 O O . ALA A 1 109 ? 2.425 -9.357 -13.582 1.00 98.12 109 ALA A O 1
ATOM 839 N N . LEU A 1 110 ? 3.811 -7.897 -12.584 1.00 97.69 110 LEU A N 1
ATOM 840 C CA . LEU A 1 110 ? 5.000 -8.328 -13.323 1.00 97.69 110 LEU A CA 1
ATOM 841 C C . LEU A 1 110 ? 5.421 -9.755 -12.954 1.00 97.69 110 LEU A C 1
ATOM 843 O O . LEU A 1 110 ? 5.702 -10.548 -13.845 1.00 97.69 110 LEU A O 1
ATOM 847 N N . MET A 1 111 ? 5.427 -10.128 -11.674 1.00 98.19 111 MET A N 1
ATOM 848 C CA . MET A 1 111 ? 5.800 -11.492 -11.278 1.00 98.19 111 MET A CA 1
ATOM 849 C C . MET A 1 111 ? 4.801 -12.539 -11.782 1.00 98.19 111 MET A C 1
ATOM 851 O O . MET A 1 111 ? 5.215 -13.620 -12.186 1.00 98.19 111 MET A O 1
ATOM 855 N N . THR A 1 112 ? 3.510 -12.208 -11.877 1.00 98.50 112 THR A N 1
ATOM 856 C CA . THR A 1 112 ? 2.521 -13.083 -12.523 1.00 98.50 112 THR A CA 1
ATOM 857 C C . THR A 1 112 ? 2.859 -13.333 -13.997 1.00 98.50 112 THR A C 1
ATOM 859 O O . THR A 1 112 ? 2.746 -14.459 -14.475 1.00 98.50 112 THR A O 1
ATOM 862 N N . LEU A 1 113 ? 3.310 -12.313 -14.734 1.00 98.25 113 LEU A N 1
ATOM 863 C CA . LEU A 1 113 ? 3.752 -12.476 -16.126 1.00 98.25 113 LEU A CA 1
ATOM 864 C C . LEU A 1 113 ? 5.056 -13.289 -16.230 1.00 98.25 113 LEU A C 1
ATOM 866 O O . LEU A 1 113 ? 5.214 -14.072 -17.169 1.00 98.25 113 LEU A O 1
ATOM 870 N N . TYR A 1 114 ? 5.962 -13.140 -15.261 1.00 98.19 114 TYR A N 1
ATOM 871 C CA . TYR A 1 114 ? 7.178 -13.951 -15.153 1.00 98.19 114 TYR A CA 1
ATOM 872 C C . TYR A 1 114 ? 6.855 -15.437 -14.928 1.00 98.19 114 TYR A C 1
ATOM 874 O O . TYR A 1 114 ? 7.361 -16.287 -15.657 1.00 98.19 114 TYR A O 1
ATOM 882 N N . GLU A 1 115 ? 5.951 -15.762 -13.999 1.00 98.31 115 GLU A N 1
ATOM 883 C CA . GLU A 1 115 ? 5.497 -17.143 -13.754 1.00 98.31 115 GLU A CA 1
ATOM 884 C C . GLU A 1 115 ? 4.827 -17.770 -14.988 1.00 98.31 115 GLU A C 1
ATOM 886 O O . GLU A 1 115 ? 4.919 -18.975 -15.212 1.00 98.31 115 GLU A O 1
ATOM 891 N N . GLN A 1 116 ? 4.200 -16.947 -15.834 1.00 98.31 116 GLN A N 1
ATOM 892 C CA . GLN A 1 116 ? 3.635 -17.358 -17.124 1.00 98.31 116 GLN A CA 1
ATOM 893 C C . GLN A 1 116 ? 4.679 -17.489 -18.251 1.00 98.31 116 GLN A C 1
ATOM 895 O O . GLN A 1 116 ? 4.307 -17.741 -19.401 1.00 98.31 116 GLN A O 1
ATOM 900 N N . GLY A 1 117 ? 5.966 -17.273 -17.963 1.00 97.69 117 GLY A N 1
ATOM 901 C CA . GLY A 1 117 ? 7.057 -17.343 -18.937 1.00 97.69 117 GLY A CA 1
ATOM 902 C C . GLY A 1 117 ? 7.029 -16.233 -19.991 1.00 97.69 117 GLY A C 1
ATOM 903 O O . GLY A 1 117 ? 7.571 -16.415 -21.081 1.00 97.69 117 GLY A O 1
ATOM 904 N N . LYS A 1 118 ? 6.371 -15.095 -19.718 1.00 98.00 118 LYS A N 1
ATOM 905 C CA . LYS A 1 118 ? 6.258 -13.979 -20.681 1.00 98.00 118 LYS A CA 1
ATOM 906 C C . LYS A 1 118 ? 7.530 -13.142 -20.787 1.00 98.00 118 LYS A C 1
ATOM 908 O O . LYS A 1 118 ? 7.741 -12.502 -21.812 1.00 98.00 118 LYS A O 1
ATOM 913 N N . PHE A 1 119 ? 8.357 -13.160 -19.750 1.00 97.69 119 PHE A N 1
ATOM 914 C CA . PHE A 1 119 ? 9.707 -12.610 -19.732 1.00 97.69 119 PHE A CA 1
ATOM 915 C C . PHE A 1 119 ? 10.536 -13.336 -1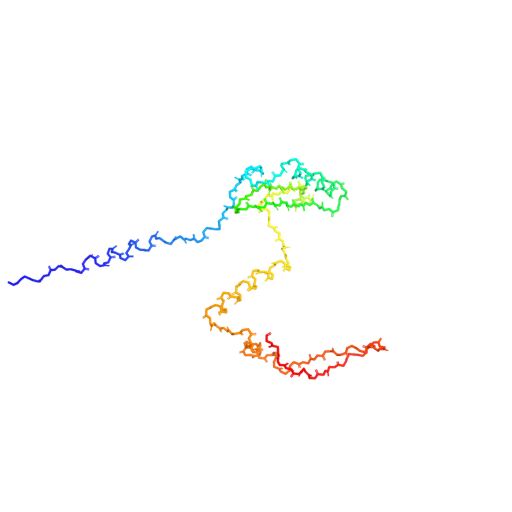8.670 1.00 97.69 119 PHE A C 1
ATOM 917 O O . PHE A 1 119 ? 9.982 -14.031 -17.817 1.00 97.69 119 PHE A O 1
ATOM 924 N N . LEU A 1 120 ? 11.853 -13.156 -18.709 1.00 97.50 120 LEU A N 1
ATOM 925 C CA . LEU A 1 120 ? 12.772 -13.596 -17.659 1.00 97.50 120 LEU A CA 1
ATOM 926 C C . LEU A 1 120 ? 13.323 -12.382 -16.910 1.00 97.50 120 LEU A C 1
ATOM 928 O O . LEU A 1 120 ? 13.550 -11.343 -17.518 1.00 97.50 120 LEU A O 1
ATOM 932 N N . LEU A 1 121 ? 13.622 -12.522 -15.616 1.00 96.81 121 LEU A N 1
ATOM 933 C CA . LEU A 1 121 ? 14.255 -11.454 -14.817 1.00 96.81 121 LEU A CA 1
ATOM 934 C C . LEU A 1 121 ? 15.652 -11.050 -15.323 1.00 96.81 121 LEU A C 1
ATOM 936 O O . LEU A 1 121 ? 16.205 -10.055 -14.879 1.00 96.81 121 LEU A O 1
ATOM 940 N N . THR A 1 122 ? 16.238 -11.846 -16.217 1.00 96.62 122 THR A N 1
ATOM 941 C CA . THR A 1 122 ? 17.526 -11.584 -16.866 1.00 96.62 122 THR A CA 1
ATOM 942 C C . THR A 1 122 ? 17.377 -11.042 -18.286 1.00 96.62 122 THR A C 1
ATOM 944 O O . THR A 1 122 ? 18.387 -10.796 -18.944 1.00 96.62 122 THR A O 1
ATOM 947 N N . ASP A 1 123 ? 16.149 -10.911 -18.801 1.00 97.44 123 ASP A N 1
ATOM 948 C CA . ASP A 1 123 ? 15.932 -10.243 -20.082 1.00 97.44 123 ASP A CA 1
ATOM 949 C C . ASP A 1 123 ? 16.336 -8.768 -19.946 1.00 97.44 123 ASP A C 1
ATOM 951 O O . ASP A 1 123 ? 15.933 -8.120 -18.982 1.00 97.44 123 ASP A O 1
ATOM 955 N N . PRO A 1 124 ? 17.077 -8.191 -20.904 1.00 97.44 124 PRO A N 1
ATOM 956 C CA . PRO A 1 124 ? 17.342 -6.764 -20.867 1.00 97.44 124 PRO A CA 1
ATOM 957 C C . PRO A 1 124 ? 16.037 -5.991 -21.089 1.00 97.44 124 PRO A C 1
ATOM 959 O O . PRO A 1 124 ? 15.263 -6.309 -21.994 1.00 97.44 124 PRO A O 1
ATOM 962 N N . VAL A 1 125 ? 15.817 -4.917 -20.333 1.00 97.00 125 VAL A N 1
ATOM 963 C CA . VAL A 1 125 ? 14.654 -4.021 -20.475 1.00 97.00 125 VAL A CA 1
ATOM 964 C C . VAL A 1 125 ? 14.525 -3.497 -21.907 1.00 97.00 125 VAL A C 1
ATOM 966 O O . VAL A 1 125 ? 13.413 -3.359 -22.413 1.00 97.00 125 VAL A O 1
ATOM 969 N N . SER A 1 126 ? 15.651 -3.291 -22.599 1.00 97.81 126 SER A N 1
ATOM 970 C CA . SER A 1 126 ? 15.701 -2.857 -24.001 1.00 97.81 126 SER A CA 1
ATOM 971 C C . SER A 1 126 ? 15.007 -3.810 -24.986 1.00 97.81 126 SER A C 1
ATOM 973 O O . SER A 1 126 ? 14.625 -3.384 -26.074 1.00 97.81 126 SER A O 1
ATOM 975 N N . LYS A 1 127 ? 14.782 -5.077 -24.602 1.00 97.44 127 LYS A N 1
ATOM 976 C CA . LYS A 1 127 ? 13.960 -6.049 -25.348 1.00 97.44 127 LYS A CA 1
ATOM 977 C C . LYS A 1 127 ? 12.493 -5.619 -25.438 1.00 97.44 127 LYS A C 1
ATOM 979 O O . LYS A 1 127 ? 11.830 -5.939 -26.419 1.00 97.44 127 LYS A O 1
ATOM 984 N N . TYR A 1 128 ? 11.997 -4.919 -24.418 1.00 96.94 128 TYR A N 1
ATOM 985 C CA . TYR A 1 128 ? 10.602 -4.485 -24.295 1.00 96.94 128 TYR A CA 1
ATOM 986 C C . TYR A 1 128 ? 10.435 -2.974 -24.489 1.00 96.94 128 TYR A C 1
ATOM 988 O O . TYR A 1 128 ? 9.384 -2.533 -24.945 1.00 96.94 128 TYR A O 1
ATOM 996 N N . ILE A 1 129 ? 11.461 -2.187 -24.152 1.00 97.31 129 ILE A N 1
ATOM 997 C CA . ILE A 1 129 ? 11.479 -0.722 -24.256 1.00 97.31 129 ILE A CA 1
ATOM 998 C C . ILE A 1 129 ? 12.798 -0.301 -24.932 1.00 97.31 129 ILE A C 1
ATOM 1000 O O . ILE A 1 129 ? 13.792 -0.078 -24.234 1.00 97.31 129 ILE A O 1
ATOM 1004 N N . PRO A 1 130 ? 12.857 -0.235 -26.277 1.00 97.25 130 PRO A N 1
ATOM 1005 C CA . PRO A 1 130 ? 14.102 -0.044 -27.034 1.00 97.25 130 PRO A CA 1
ATOM 1006 C C . PRO A 1 130 ? 14.933 1.186 -26.640 1.00 97.25 130 PRO A C 1
ATOM 1008 O O . PRO A 1 130 ? 16.157 1.168 -26.763 1.00 97.25 130 PRO A O 1
ATOM 1011 N N . GLU A 1 131 ? 14.302 2.232 -26.111 1.00 96.69 131 GLU A N 1
ATOM 1012 C CA . GLU A 1 131 ? 14.942 3.457 -25.621 1.00 96.69 131 GLU A CA 1
ATOM 1013 C C . GLU A 1 131 ? 15.918 3.207 -24.457 1.00 96.69 131 GLU A C 1
ATOM 1015 O O . GLU A 1 131 ? 16.780 4.040 -24.183 1.00 96.69 131 GLU A O 1
ATOM 1020 N N . PHE A 1 132 ? 15.832 2.048 -23.795 1.00 96.25 132 PHE A N 1
ATOM 1021 C CA . PHE A 1 132 ? 16.769 1.623 -22.750 1.00 96.25 132 PHE A CA 1
ATOM 1022 C C . PHE A 1 132 ? 18.066 0.994 -23.291 1.00 96.25 132 PHE A C 1
ATOM 1024 O O . PHE A 1 132 ? 18.911 0.560 -22.502 1.00 96.25 132 PHE A O 1
ATOM 1031 N N . LYS A 1 133 ? 18.259 0.919 -24.616 1.00 96.94 133 LYS A N 1
ATOM 1032 C CA . LYS A 1 133 ? 19.496 0.387 -25.211 1.00 96.94 133 LYS A CA 1
ATOM 1033 C C . LYS A 1 133 ? 20.695 1.294 -24.901 1.00 96.94 133 LYS A C 1
ATOM 1035 O O . LYS A 1 133 ? 20.595 2.514 -24.955 1.00 96.94 133 LYS A O 1
ATOM 1040 N N . ASN A 1 134 ? 21.859 0.685 -24.654 1.00 95.56 134 ASN A N 1
ATOM 1041 C CA . ASN A 1 134 ? 23.132 1.374 -24.388 1.00 95.56 134 ASN A CA 1
ATOM 1042 C C . ASN A 1 134 ? 23.042 2.420 -23.251 1.00 95.56 134 ASN A C 1
ATOM 1044 O O . ASN A 1 134 ? 23.371 3.593 -23.469 1.00 95.56 134 ASN A O 1
ATOM 1048 N N . PRO A 1 135 ? 22.594 2.026 -22.040 1.00 94.75 135 PRO A N 1
ATOM 1049 C CA . PRO A 1 135 ? 22.393 2.972 -20.954 1.00 94.75 135 PRO A CA 1
ATOM 1050 C C . PRO A 1 135 ? 23.712 3.635 -20.545 1.00 94.75 135 PRO A C 1
ATOM 1052 O O . PRO A 1 135 ? 24.798 3.063 -20.668 1.00 94.75 135 PRO A O 1
ATOM 1055 N N . LYS A 1 136 ? 23.613 4.862 -20.033 1.00 93.62 136 LYS A N 1
ATOM 1056 C CA . LYS A 1 136 ? 24.739 5.608 -19.462 1.00 93.62 136 LYS A CA 1
ATOM 1057 C C . LYS A 1 136 ? 24.519 5.805 -17.967 1.00 93.62 136 LYS A C 1
ATOM 1059 O O . LYS A 1 136 ? 23.387 5.975 -17.524 1.00 93.62 136 LYS A O 1
ATOM 1064 N N . VAL A 1 137 ? 25.601 5.806 -17.200 1.00 92.00 137 VAL A N 1
ATOM 1065 C CA . VAL A 1 137 ? 25.599 6.050 -15.755 1.00 92.00 137 VAL A CA 1
ATOM 1066 C C . VAL A 1 137 ? 26.248 7.391 -15.441 1.00 92.00 137 VAL A C 1
ATOM 1068 O O . VAL A 1 137 ? 27.212 7.798 -16.093 1.00 92.00 137 VAL A O 1
ATOM 1071 N N . ILE A 1 138 ? 25.714 8.075 -14.432 1.00 89.94 138 ILE A N 1
ATOM 1072 C CA . ILE A 1 138 ? 26.317 9.289 -13.883 1.00 89.94 138 ILE A CA 1
ATOM 1073 C C . ILE A 1 138 ? 27.375 8.877 -12.863 1.00 89.94 138 ILE A C 1
ATOM 1075 O O . ILE A 1 138 ? 27.073 8.151 -11.915 1.00 89.94 138 ILE A O 1
ATOM 1079 N N . ILE A 1 139 ? 28.594 9.389 -13.021 1.00 82.75 139 ILE A N 1
ATOM 1080 C CA . ILE A 1 139 ? 29.626 9.320 -11.982 1.00 82.75 139 ILE A CA 1
ATOM 1081 C C . ILE A 1 139 ? 29.727 10.716 -11.374 1.00 82.75 139 ILE A C 1
ATOM 1083 O O . ILE A 1 139 ? 30.235 11.642 -12.005 1.00 82.75 139 ILE A O 1
ATOM 1087 N N . LYS A 1 140 ? 29.183 10.887 -10.163 1.00 72.25 140 LYS A N 1
ATOM 1088 C CA . LYS A 1 140 ? 29.231 12.172 -9.460 1.00 72.25 140 LYS A CA 1
ATOM 1089 C C . LYS A 1 140 ? 30.662 12.430 -8.989 1.00 72.25 140 LYS A C 1
ATOM 1091 O O . LYS A 1 140 ? 31.199 11.655 -8.200 1.00 72.25 140 LYS A O 1
ATOM 1096 N N . SER A 1 141 ? 31.264 13.523 -9.451 1.00 65.75 141 SER A N 1
ATOM 1097 C CA . SER A 1 141 ? 32.513 14.018 -8.875 1.00 65.75 141 SER A CA 1
ATOM 1098 C C . SER A 1 141 ? 32.217 14.627 -7.504 1.00 65.75 141 SER A C 1
ATOM 1100 O O . SER A 1 141 ? 31.336 15.472 -7.378 1.00 65.75 141 SER A O 1
ATOM 1102 N N . LEU A 1 142 ? 32.935 14.200 -6.461 1.00 65.25 142 LEU A N 1
ATOM 1103 C CA . LEU A 1 142 ? 32.741 14.699 -5.090 1.00 65.25 142 LEU A CA 1
ATOM 1104 C C . LEU A 1 142 ? 33.077 16.196 -4.932 1.00 65.25 142 LEU A C 1
ATOM 1106 O O . LEU A 1 142 ? 32.687 16.796 -3.938 1.00 65.25 142 LEU A O 1
ATOM 1110 N N . HIS A 1 143 ? 33.777 16.792 -5.904 1.00 68.12 143 HIS A N 1
ATOM 1111 C CA . HIS A 1 143 ? 34.345 18.143 -5.814 1.00 68.12 143 HIS A CA 1
ATOM 1112 C C . HIS A 1 143 ? 33.926 19.070 -6.967 1.00 68.12 143 HIS A C 1
ATOM 1114 O O . HIS A 1 143 ? 34.483 20.153 -7.121 1.00 68.12 143 HIS A O 1
ATOM 1120 N N . SER A 1 144 ? 32.993 18.649 -7.822 1.00 66.75 144 SER A N 1
ATOM 1121 C CA . SER A 1 144 ? 32.560 19.429 -8.981 1.00 66.75 144 SER A CA 1
A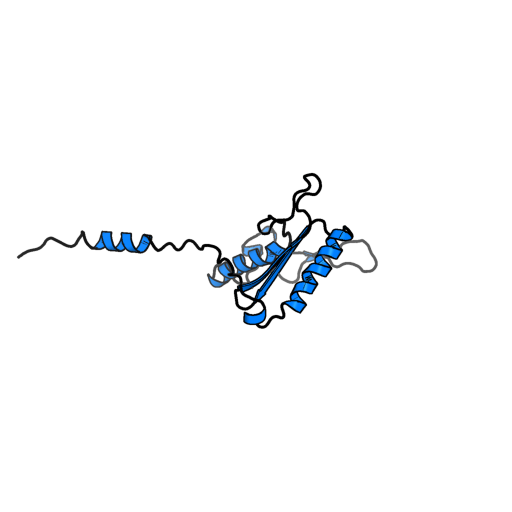TOM 1122 C C . SER A 1 144 ? 31.087 19.180 -9.266 1.00 66.75 144 SER A C 1
ATOM 1124 O O . SER A 1 144 ? 30.654 18.031 -9.315 1.00 66.75 144 SER A O 1
ATOM 1126 N N . ASP A 1 145 ? 30.347 20.254 -9.541 1.00 74.38 145 ASP A N 1
ATOM 1127 C CA . ASP A 1 145 ? 28.949 20.197 -9.986 1.00 74.38 145 ASP A CA 1
ATOM 1128 C C . ASP A 1 145 ? 28.797 19.692 -11.436 1.00 74.38 145 ASP A C 1
ATOM 1130 O O . ASP A 1 145 ? 27.687 19.612 -11.963 1.00 74.38 145 ASP A O 1
ATOM 1134 N N . SER A 1 146 ? 29.899 19.330 -12.105 1.00 75.19 146 SER A N 1
ATOM 1135 C CA . SER A 1 146 ? 29.850 18.739 -13.441 1.00 75.19 146 SER A CA 1
ATOM 1136 C C . SER A 1 146 ? 29.310 17.303 -13.404 1.00 75.19 146 SER A C 1
ATOM 1138 O O . SER A 1 146 ? 29.794 16.432 -12.678 1.00 75.19 146 SER A O 1
ATOM 1140 N N . VAL A 1 147 ? 28.290 17.044 -14.227 1.00 80.81 147 VAL A N 1
ATOM 1141 C CA . VAL A 1 147 ? 27.707 15.712 -14.429 1.00 80.81 147 VAL A CA 1
ATOM 1142 C C . VAL A 1 147 ? 28.355 15.077 -15.657 1.00 80.81 147 VAL A C 1
ATOM 1144 O O . VAL A 1 147 ? 28.107 15.501 -16.783 1.00 80.81 147 VAL A O 1
ATOM 1147 N N . MET A 1 148 ? 29.175 14.046 -15.448 1.00 85.62 148 MET A N 1
ATOM 1148 C CA . MET A 1 148 ? 29.758 13.248 -16.530 1.00 85.62 148 MET A CA 1
ATOM 1149 C C . MET A 1 148 ? 29.004 11.924 -16.695 1.00 85.62 148 MET A C 1
ATOM 1151 O O . MET A 1 148 ? 28.761 11.204 -15.722 1.00 85.62 148 MET A O 1
ATOM 1155 N N . LEU A 1 149 ? 28.640 11.611 -17.942 1.00 90.06 149 LEU A N 1
ATOM 1156 C CA . LEU A 1 149 ? 27.957 10.377 -18.330 1.00 90.06 149 LEU A CA 1
ATOM 1157 C C . LEU A 1 149 ? 28.943 9.396 -18.957 1.00 90.06 149 LEU A C 1
ATOM 1159 O O . LEU A 1 149 ? 29.619 9.727 -19.930 1.00 90.06 149 LEU A O 1
ATOM 1163 N N . PHE A 1 150 ? 28.950 8.165 -18.460 1.00 91.25 150 PHE A N 1
ATOM 1164 C CA . PHE A 1 150 ? 29.780 7.079 -18.977 1.00 91.25 150 PHE A CA 1
ATOM 1165 C C . PHE A 1 150 ? 28.898 5.930 -19.468 1.00 91.25 150 PHE A C 1
ATOM 1167 O O . PHE A 1 150 ? 27.844 5.701 -18.874 1.00 91.25 150 PHE A O 1
ATOM 1174 N N . PRO A 1 151 ? 29.285 5.190 -20.522 1.00 94.06 151 PRO A N 1
ATOM 1175 C CA . PRO A 1 151 ? 28.583 3.967 -20.901 1.00 94.06 151 PRO A CA 1
ATOM 1176 C C . PRO A 1 151 ? 28.488 2.999 -19.714 1.00 94.06 151 PRO A C 1
ATOM 1178 O O . PRO A 1 151 ? 29.469 2.789 -18.996 1.00 94.06 151 PRO A O 1
ATOM 1181 N N . ALA A 1 152 ? 27.309 2.421 -19.487 1.00 93.62 152 ALA A N 1
ATOM 1182 C CA . ALA A 1 152 ? 27.137 1.380 -18.484 1.00 93.62 152 ALA A CA 1
ATOM 1183 C C . ALA A 1 152 ? 27.887 0.102 -18.897 1.00 93.62 152 ALA A C 1
ATOM 1185 O O . ALA A 1 152 ? 28.072 -0.175 -20.081 1.00 93.62 152 ALA A O 1
ATOM 1186 N N . LYS A 1 153 ? 28.293 -0.705 -17.910 1.00 93.75 153 LYS A N 1
ATOM 1187 C CA . LYS A 1 153 ? 28.993 -1.980 -18.152 1.00 93.75 153 LYS A CA 1
ATOM 1188 C C . LYS A 1 153 ? 28.076 -3.088 -18.683 1.00 93.75 153 LYS A C 1
ATOM 1190 O O . LYS A 1 153 ? 28.566 -4.047 -19.266 1.00 93.75 153 LYS A O 1
ATOM 1195 N N . SER A 1 154 ? 26.772 -2.973 -18.453 1.00 94.06 154 SER A N 1
ATOM 1196 C CA . SER A 1 154 ? 25.756 -3.941 -18.859 1.00 94.06 154 SER A CA 1
ATOM 1197 C C . SER A 1 154 ? 24.452 -3.227 -19.204 1.00 94.06 154 SER A C 1
ATOM 1199 O O . SER A 1 154 ? 24.256 -2.063 -18.843 1.00 94.06 154 SER A O 1
ATOM 1201 N N . GLU A 1 155 ? 23.549 -3.933 -19.883 1.00 95.25 155 GLU A N 1
ATOM 1202 C CA . GLU A 1 155 ? 22.163 -3.483 -20.011 1.00 95.25 155 GLU A CA 1
ATOM 1203 C C . GLU A 1 155 ? 21.446 -3.536 -18.655 1.00 95.25 155 GLU A C 1
ATOM 1205 O O . GLU A 1 155 ? 21.915 -4.171 -17.706 1.00 95.25 155 GLU A O 1
ATOM 1210 N N . ILE A 1 156 ? 20.314 -2.840 -18.568 1.00 94.69 156 ILE A N 1
ATOM 1211 C CA . ILE A 1 156 ? 19.409 -2.925 -17.422 1.00 94.69 156 ILE A CA 1
ATOM 1212 C C . ILE A 1 156 ? 18.548 -4.172 -17.623 1.00 94.69 156 ILE A C 1
ATOM 1214 O O . ILE A 1 156 ? 17.973 -4.326 -18.700 1.00 94.69 156 ILE A O 1
ATOM 1218 N N . THR A 1 157 ? 18.477 -5.031 -16.610 1.00 92.19 157 THR A N 1
ATOM 1219 C CA . THR A 1 157 ? 17.650 -6.248 -16.552 1.00 92.19 157 THR A CA 1
ATOM 1220 C C . THR A 1 157 ? 16.607 -6.112 -15.458 1.00 92.19 157 THR A C 1
ATOM 1222 O O . THR A 1 157 ? 17.015 -5.654 -14.362 1.00 92.19 157 THR A O 1
#

Mean predicted aligned error: 11.04 Å

Nearest PDB structures (foldseek):
  4ivi-assembly1_A  TM=9.362E-01  e=1.339E-08  uncultured bacterium
  7pp8-assembly1_A  TM=9.027E-01  e=9.988E-07  uncultured bacterium
  7ulw-assembly1_A  TM=7.949E-01  e=3.638E-04  Homo sapiens
  7v1y-assembly1_B  TM=8.046E-01  e=5.671E-04  Homo sapiens
  7v1z-assembly1_A  TM=8.885E-01  e=1.378E-03  Homo sapiens

Radius of gyration: 27.76 Å; Cα contacts (8 Å, |Δi|>4): 153; chains: 1; bounding box: 66×73×63 Å

Sequence (157 aa):
MAWSSSKKCSIILFLLIGLLNKNPTAQELQRASPASLGLSAKRLSRIDTVMNEYVANEKMQGMLMLVARHGRLAYFKAFGKMDIDANKPMQTDALFRIASMTKAITSVALMTLYEQGKFLLTDPVSKYIPEFKNPKVIIKSLHSDSVMLFPAKSEIT

Solvent-accessible surface area (backbone atoms only — not comparable to full-atom values): 9886 Å² total; per-residue (Å²): 140,89,85,89,88,74,83,72,65,67,60,58,60,56,61,65,62,66,74,67,71,72,66,85,67,78,81,76,62,50,75,47,60,25,62,85,63,79,35,61,59,80,61,58,53,51,52,55,54,56,57,50,50,34,34,75,68,67,75,37,65,45,50,75,52,76,42,70,49,94,78,22,28,50,43,76,50,52,39,54,28,73,33,76,90,78,65,33,68,35,53,91,81,63,86,74,90,62,66,77,63,51,51,62,58,54,50,51,56,51,49,55,39,37,78,70,66,75,51,56,83,78,46,46,49,34,82,82,43,63,89,49,52,86,41,67,42,77,57,80,48,96,87,48,96,61,84,48,75,41,78,47,97,59,72,56,84

Foldseek 3Di:
DDDDDDPPVVVVVVVVVVVPPPPPPPPDAAADALVVQVHDPVVVCVVVVVLQVCCVVVVDQKDWDWDDGPSHTNDIDIDHAPDVVVRHGGDRPDDDPPDPVCVVVVVVVVVVCVVVVVDDQPDFVCVVVVVQPQDWDWDDDPPDPDTDTDGDPDGHD